Protein AF-A0A3P7Z7Q2-F1 (afdb_monomer)

Organism: Heligmosomoides polygyrus (NCBI:txid6339)

Solvent-accessible surface area (backbone atoms only — not comparable to full-atom values): 7626 Å² total; per-residue (Å²): 139,84,81,94,76,85,87,78,87,79,55,51,91,77,28,74,94,56,39,83,79,76,75,60,64,48,73,49,77,40,59,68,32,73,66,30,54,74,71,43,50,40,60,54,47,66,74,40,45,66,65,52,65,77,60,54,75,53,60,93,90,52,94,63,51,78,57,27,61,15,51,34,38,36,64,91,40,40,35,41,44,46,72,89,46,100,69,65,48,78,47,81,46,52,79,89,48,57,74,65,72,77,35,76,90,49,61,67,63,40,60,37,37,66,58,77,82,77,70,134

Radius of gyration: 18.73 Å; Cα contacts (8 Å, |Δi|>4): 135; chains: 1; bounding box: 35×45×51 Å

Structure (mmCIF, N/CA/C/O backbone):
data_AF-A0A3P7Z7Q2-F1
#
_entry.id   AF-A0A3P7Z7Q2-F1
#
loop_
_atom_site.group_PDB
_atom_site.id
_atom_site.type_symbol
_atom_site.label_atom_id
_atom_site.label_alt_id
_atom_site.label_comp_id
_atom_site.label_asym_id
_atom_site.label_entity_id
_atom_site.label_seq_id
_atom_sit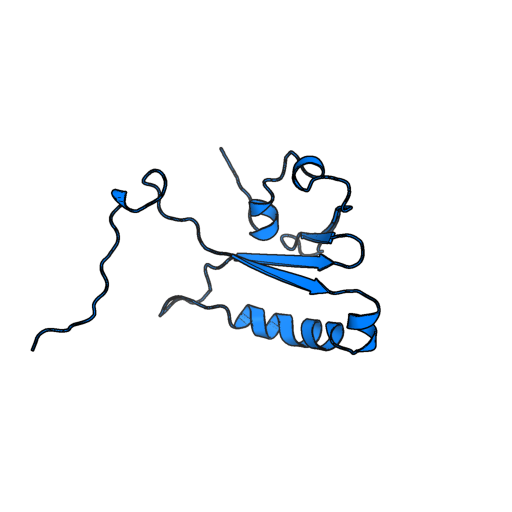e.pdbx_PDB_ins_code
_atom_site.Cartn_x
_atom_site.Cartn_y
_atom_site.Cartn_z
_atom_site.occupancy
_atom_site.B_iso_or_equiv
_atom_site.auth_seq_id
_atom_site.auth_comp_id
_atom_site.auth_asym_id
_atom_site.auth_atom_id
_atom_site.pdbx_PDB_model_num
ATOM 1 N N . MET A 1 1 ? 9.353 -22.217 -37.262 1.00 55.84 1 MET A N 1
ATOM 2 C CA . MET A 1 1 ? 8.166 -22.102 -36.389 1.00 55.84 1 MET A CA 1
ATOM 3 C C . MET A 1 1 ? 8.123 -20.654 -35.929 1.00 55.84 1 MET A C 1
ATOM 5 O O . MET A 1 1 ? 9.083 -20.232 -35.301 1.00 55.84 1 MET A O 1
ATOM 9 N N . PHE A 1 2 ? 7.126 -19.872 -36.344 1.00 81.88 2 PHE A N 1
ATOM 10 C CA . PHE A 1 2 ? 6.980 -18.474 -35.914 1.00 81.88 2 PHE A CA 1
ATOM 11 C C . PHE A 1 2 ? 6.011 -18.408 -34.726 1.00 81.88 2 PHE A C 1
ATOM 13 O O . PHE A 1 2 ? 5.070 -19.198 -34.668 1.00 81.88 2 PHE A O 1
ATOM 20 N N . LEU A 1 3 ? 6.266 -17.505 -33.777 1.00 90.12 3 LEU A N 1
ATOM 21 C CA . LEU A 1 3 ? 5.399 -17.263 -32.619 1.00 90.12 3 LEU A CA 1
ATOM 22 C C . LEU A 1 3 ? 4.276 -16.288 -33.006 1.00 90.12 3 LEU A C 1
ATOM 24 O O . LEU A 1 3 ? 4.523 -15.325 -33.726 1.00 90.12 3 LEU A O 1
ATOM 28 N N . GLY A 1 4 ? 3.054 -16.532 -32.522 1.00 94.69 4 GLY A N 1
ATOM 29 C CA . GLY A 1 4 ? 1.893 -15.655 -32.747 1.00 94.69 4 GLY A CA 1
ATOM 30 C C . GLY A 1 4 ? 1.723 -14.540 -31.707 1.00 94.69 4 GLY A C 1
ATOM 31 O O . GLY A 1 4 ? 0.901 -13.652 -31.903 1.00 94.69 4 GLY A O 1
ATOM 32 N N . ALA A 1 5 ? 2.488 -14.581 -30.614 1.00 94.44 5 ALA A N 1
ATOM 33 C CA . ALA A 1 5 ? 2.464 -13.597 -29.536 1.00 94.44 5 ALA A CA 1
ATOM 34 C C . ALA A 1 5 ? 3.897 -13.252 -29.127 1.00 94.44 5 ALA A C 1
ATOM 36 O O . ALA A 1 5 ? 4.741 -14.143 -29.006 1.00 94.44 5 ALA A O 1
ATOM 37 N N . TYR A 1 6 ? 4.165 -11.961 -28.968 1.00 93.19 6 TYR A N 1
ATOM 38 C CA . TYR A 1 6 ? 5.481 -11.422 -28.664 1.00 93.19 6 TYR A CA 1
ATOM 39 C C . TYR A 1 6 ? 5.343 -9.986 -28.151 1.00 93.19 6 TYR A C 1
ATOM 41 O O . TYR A 1 6 ? 4.342 -9.317 -28.410 1.00 93.19 6 TYR A O 1
ATOM 49 N N . GLU A 1 7 ? 6.352 -9.525 -27.421 1.00 93.31 7 GLU A N 1
ATOM 50 C CA . GLU A 1 7 ? 6.386 -8.199 -26.809 1.00 93.31 7 GLU A CA 1
ATOM 51 C C . GLU A 1 7 ? 7.472 -7.343 -27.462 1.00 93.31 7 GLU A C 1
ATOM 53 O O . GLU A 1 7 ? 8.529 -7.837 -27.862 1.00 93.31 7 GLU A O 1
ATOM 58 N N . PHE A 1 8 ? 7.204 -6.044 -27.577 1.00 92.94 8 PHE A N 1
ATOM 59 C CA . PHE A 1 8 ? 8.145 -5.064 -28.104 1.00 92.94 8 PHE A CA 1
ATOM 60 C C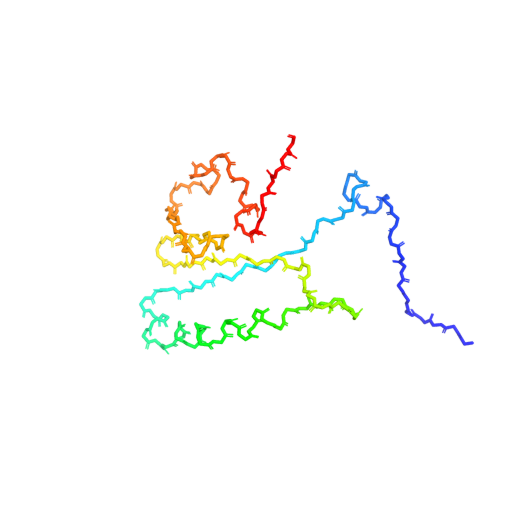 . PHE A 1 8 ? 8.500 -4.035 -27.044 1.00 92.94 8 PHE A C 1
ATOM 62 O O . PHE A 1 8 ? 7.655 -3.601 -26.264 1.00 92.94 8 PHE A O 1
ATOM 69 N N . ILE A 1 9 ? 9.741 -3.561 -27.099 1.00 92.88 9 ILE A N 1
ATOM 70 C CA . ILE A 1 9 ? 10.177 -2.430 -26.289 1.00 92.88 9 ILE A CA 1
ATOM 71 C C . ILE A 1 9 ? 9.597 -1.149 -26.893 1.00 92.88 9 ILE A C 1
ATOM 73 O O . ILE A 1 9 ? 9.895 -0.786 -28.035 1.00 92.88 9 ILE A O 1
ATOM 77 N N . ALA A 1 10 ? 8.772 -0.452 -26.116 1.00 92.31 10 ALA A N 1
ATOM 78 C CA . ALA A 1 10 ? 8.188 0.816 -26.521 1.00 92.31 10 ALA A CA 1
ATOM 79 C C . ALA A 1 10 ? 9.268 1.908 -26.638 1.00 92.31 10 ALA A C 1
ATOM 81 O O . ALA A 1 10 ? 10.023 2.180 -25.706 1.00 92.31 10 ALA A O 1
ATOM 82 N N . THR A 1 11 ? 9.336 2.566 -27.796 1.00 94.00 11 THR A N 1
ATOM 83 C CA . THR A 1 11 ? 10.202 3.742 -28.009 1.00 94.00 11 THR A CA 1
ATOM 84 C C . THR A 1 11 ? 9.583 5.013 -27.414 1.00 94.00 11 THR A C 1
ATOM 86 O O . THR A 1 11 ? 8.369 5.077 -27.253 1.00 94.00 11 THR A O 1
ATOM 89 N N . LYS A 1 12 ? 10.378 6.073 -27.192 1.00 92.06 12 LYS A N 1
ATOM 90 C CA . LYS A 1 12 ? 9.942 7.329 -26.533 1.00 92.06 12 LYS A CA 1
ATOM 91 C C . LYS A 1 12 ? 8.661 7.966 -27.089 1.00 92.06 12 LYS A C 1
ATOM 93 O O . LYS A 1 12 ? 7.918 8.567 -26.329 1.00 92.06 12 LYS A O 1
ATOM 98 N N . GLN A 1 13 ? 8.383 7.821 -28.385 1.00 92.81 13 GLN A N 1
ATOM 99 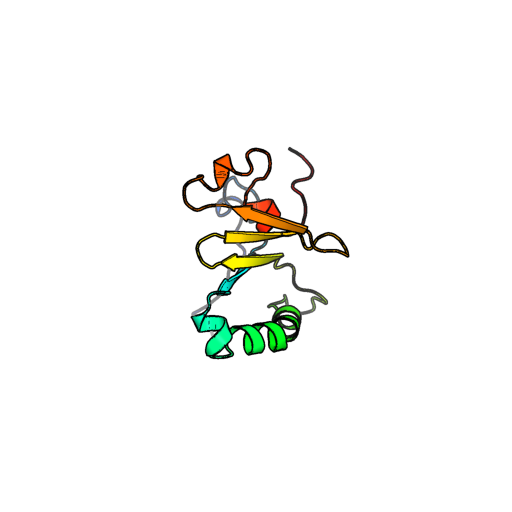C CA . GLN A 1 13 ? 7.149 8.319 -29.017 1.00 92.81 13 GLN A CA 1
ATOM 100 C C . GLN A 1 13 ? 5.858 7.695 -28.454 1.00 92.81 13 GLN A C 1
ATOM 102 O O . GLN A 1 13 ? 4.792 8.281 -28.601 1.00 92.81 13 GLN A O 1
ATOM 107 N N . TYR A 1 14 ? 5.949 6.530 -27.804 1.00 91.69 14 TYR A N 1
ATOM 108 C CA . TYR A 1 14 ? 4.826 5.880 -27.122 1.00 91.69 14 TYR A CA 1
ATOM 109 C C . TYR A 1 14 ? 4.667 6.341 -25.667 1.00 91.69 14 TYR A C 1
ATOM 111 O O . TYR A 1 14 ? 3.690 5.975 -25.017 1.00 91.69 14 TYR A O 1
ATOM 119 N N . CYS A 1 15 ? 5.602 7.136 -25.141 1.00 91.94 15 CYS A N 1
ATOM 120 C CA . CYS A 1 15 ? 5.562 7.606 -23.764 1.00 91.94 15 CYS A CA 1
ATOM 121 C C . CYS A 1 15 ? 4.987 9.028 -23.681 1.00 91.94 15 CYS A C 1
ATOM 123 O O . CYS A 1 15 ? 5.248 9.878 -24.537 1.00 91.94 15 CYS A O 1
ATOM 125 N N . LYS A 1 16 ? 4.224 9.313 -22.619 1.00 88.00 16 LYS A N 1
ATOM 126 C CA . LYS A 1 16 ? 3.629 10.636 -22.383 1.00 88.00 16 LYS A CA 1
ATOM 127 C C . LYS A 1 16 ? 4.729 11.703 -22.347 1.00 88.00 16 LYS A C 1
ATOM 129 O O . LYS A 1 16 ? 5.677 11.598 -21.575 1.00 88.00 16 LYS A O 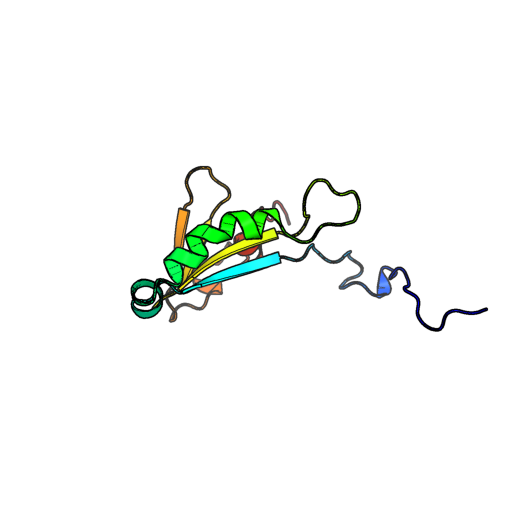1
ATOM 134 N N . ASN A 1 17 ? 4.600 12.727 -23.191 1.00 90.50 17 ASN A N 1
ATOM 135 C CA . ASN A 1 17 ? 5.575 13.815 -23.343 1.00 90.50 17 ASN A CA 1
ATOM 136 C C . ASN A 1 17 ? 7.003 13.347 -23.703 1.00 90.50 17 ASN A C 1
ATOM 138 O O . ASN A 1 17 ? 7.966 14.068 -23.461 1.00 90.50 17 ASN A O 1
ATOM 142 N N . GLY A 1 18 ? 7.166 12.139 -24.256 1.00 87.62 18 GLY A N 1
ATOM 143 C CA . GLY A 1 18 ? 8.482 11.583 -24.588 1.00 87.62 18 GLY A CA 1
ATOM 144 C C . GLY A 1 18 ? 9.338 11.184 -23.379 1.00 87.62 18 GLY A C 1
ATOM 145 O O . GLY A 1 18 ? 10.506 10.822 -23.556 1.00 87.62 18 GLY A O 1
ATOM 146 N N . LEU A 1 19 ? 8.775 11.240 -22.168 1.00 88.19 19 LEU A N 1
ATOM 147 C CA . LEU A 1 19 ? 9.436 10.875 -20.919 1.00 88.19 19 LEU A CA 1
ATOM 148 C C . LEU A 1 19 ? 9.063 9.444 -20.521 1.00 88.19 19 LEU A C 1
ATOM 150 O O . LEU A 1 19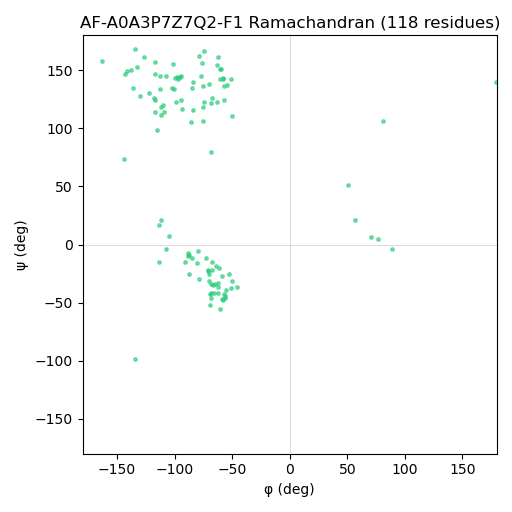 ? 7.908 9.062 -20.710 1.00 88.19 19 LEU A O 1
ATOM 154 N N . PRO A 1 20 ? 9.992 8.649 -19.961 1.00 85.50 20 PRO A N 1
ATOM 155 C CA . PRO A 1 20 ? 9.655 7.355 -19.377 1.00 85.50 20 PRO A CA 1
ATOM 156 C C . PRO A 1 20 ? 8.490 7.478 -18.380 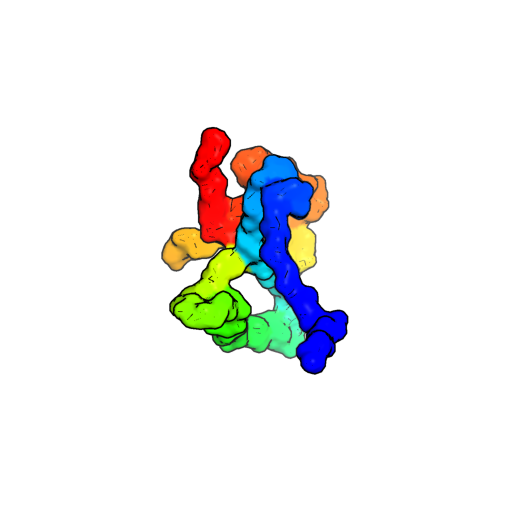1.00 85.50 20 PRO A C 1
ATOM 158 O O . PRO A 1 20 ? 8.410 8.481 -17.665 1.00 85.50 20 PRO A O 1
ATOM 161 N N . PRO A 1 21 ? 7.571 6.497 -18.330 1.00 85.25 21 PRO A N 1
ATOM 162 C CA . PRO A 1 21 ? 6.505 6.509 -17.336 1.00 85.25 21 PRO A CA 1
ATOM 163 C C . PRO A 1 21 ? 7.101 6.484 -15.921 1.00 85.25 21 PRO A C 1
ATOM 165 O O . PRO A 1 21 ? 8.097 5.804 -15.682 1.00 85.25 21 PRO A O 1
ATOM 168 N N . LYS A 1 22 ? 6.478 7.221 -14.991 1.00 81.94 22 LYS A N 1
ATOM 169 C CA . LYS A 1 22 ? 6.788 7.110 -13.559 1.00 81.94 22 LYS A CA 1
ATOM 170 C C . LYS A 1 22 ? 6.434 5.703 -13.068 1.00 81.94 22 LYS A C 1
ATOM 172 O O . LYS A 1 22 ? 5.556 5.051 -13.645 1.00 81.94 22 LYS A O 1
ATOM 177 N N . GLU A 1 23 ? 7.095 5.249 -12.008 1.00 83.62 23 GLU A N 1
ATOM 178 C CA . GLU A 1 23 ? 6.740 3.972 -11.391 1.00 83.62 23 GLU A CA 1
ATOM 179 C C . GLU A 1 23 ? 5.286 3.982 -10.882 1.00 83.62 23 GLU A C 1
ATOM 181 O O . GLU A 1 23 ? 4.733 5.044 -10.581 1.00 83.62 23 GLU A O 1
ATOM 186 N N . PRO A 1 24 ? 4.609 2.826 -10.839 1.00 84.69 24 PRO A N 1
ATOM 187 C CA . PRO A 1 24 ? 3.251 2.745 -10.317 1.00 84.69 24 PRO A CA 1
ATOM 188 C C . PRO A 1 24 ? 3.234 2.836 -8.782 1.00 84.69 24 PRO A C 1
ATOM 190 O O . PRO A 1 24 ? 4.256 2.647 -8.123 1.00 84.69 24 PRO A O 1
ATOM 193 N N . ALA A 1 25 ? 2.048 3.059 -8.212 1.00 83.06 25 ALA A N 1
ATOM 194 C CA . ALA A 1 25 ? 1.816 2.910 -6.777 1.00 83.06 25 ALA A CA 1
ATOM 195 C C . ALA A 1 25 ? 0.558 2.104 -6.467 1.00 83.06 25 ALA A C 1
ATOM 197 O O . ALA A 1 25 ? -0.420 2.128 -7.222 1.00 83.06 25 ALA A O 1
ATOM 198 N N . PHE A 1 26 ? 0.570 1.454 -5.305 1.00 86.50 26 PHE A N 1
ATOM 199 C CA . PHE A 1 26 ? -0.629 0.938 -4.657 1.00 86.50 26 PHE A CA 1
ATOM 200 C C . PHE A 1 26 ? -1.070 1.870 -3.538 1.00 86.50 26 PHE A C 1
ATOM 202 O O . PHE A 1 26 ? -0.274 2.263 -2.693 1.00 86.50 26 PHE A O 1
ATOM 209 N N . ILE A 1 27 ? -2.365 2.167 -3.496 1.00 85.44 27 ILE A N 1
ATOM 210 C CA . ILE A 1 27 ? -2.967 2.937 -2.412 1.00 85.44 27 ILE A CA 1
ATOM 211 C C . ILE A 1 27 ? -3.877 2.000 -1.634 1.00 85.44 27 ILE A C 1
ATOM 213 O O . ILE A 1 27 ? -4.911 1.560 -2.141 1.00 85.44 27 ILE A O 1
ATOM 217 N N . PHE A 1 28 ? -3.496 1.696 -0.398 1.00 89.88 28 PHE A N 1
ATOM 218 C CA . PHE A 1 28 ? -4.330 0.932 0.517 1.00 89.88 28 PHE A CA 1
ATOM 219 C C . PHE A 1 28 ? -5.270 1.892 1.236 1.00 89.88 28 PHE A C 1
ATOM 221 O O . PHE A 1 28 ? -4.854 2.630 2.126 1.00 89.88 28 PHE A O 1
ATOM 228 N N . MET A 1 29 ? -6.542 1.882 0.842 1.00 88.56 29 MET A N 1
ATOM 229 C CA . MET A 1 29 ? -7.602 2.571 1.574 1.00 88.56 29 MET A CA 1
ATOM 230 C C . MET A 1 29 ? -8.265 1.596 2.541 1.00 88.56 29 MET A C 1
ATOM 232 O O . MET A 1 29 ? -8.856 0.602 2.117 1.00 88.56 29 MET A O 1
ATOM 236 N N . VAL A 1 30 ? -8.162 1.872 3.836 1.00 92.56 30 VAL A N 1
ATOM 237 C CA . VAL A 1 30 ? -8.636 0.982 4.896 1.00 92.56 30 VAL A CA 1
ATOM 238 C C . VAL A 1 30 ? -9.856 1.587 5.585 1.00 92.56 30 VAL A C 1
ATOM 240 O O . VAL A 1 30 ? -9.787 2.668 6.167 1.00 92.56 30 VAL A O 1
ATOM 243 N N . ASP A 1 31 ? -10.972 0.866 5.544 1.00 93.56 31 ASP A N 1
ATOM 244 C CA . ASP A 1 31 ? -12.184 1.232 6.275 1.00 93.56 31 ASP A CA 1
ATOM 245 C C . ASP A 1 31 ? -11.945 1.089 7.789 1.00 93.56 31 ASP A C 1
ATOM 247 O O . ASP A 1 31 ? -11.597 0.007 8.278 1.00 93.56 31 ASP A O 1
ATOM 251 N N . VAL A 1 32 ? -12.120 2.187 8.528 1.00 95.06 32 VAL A N 1
ATOM 252 C CA . VAL A 1 32 ? -12.027 2.237 10.001 1.00 95.06 32 VAL A CA 1
ATOM 253 C C . VAL A 1 32 ? -13.376 2.543 10.654 1.00 95.06 32 VAL A C 1
ATOM 255 O O . VAL A 1 32 ? -13.443 2.894 11.832 1.00 95.06 32 VAL A O 1
ATOM 258 N N . SER A 1 33 ? -14.469 2.378 9.909 1.00 94.19 33 SER A N 1
ATOM 259 C CA . SER A 1 33 ? -15.828 2.527 10.415 1.00 94.19 33 SER A CA 1
ATOM 260 C C . SER A 1 33 ? -16.154 1.510 11.509 1.00 94.19 33 SER A C 1
ATOM 262 O O . SER A 1 33 ? -15.553 0.436 11.631 1.00 94.19 33 SER A O 1
ATOM 264 N N . TYR A 1 34 ? -17.204 1.817 12.274 1.00 95.56 34 TYR A N 1
ATOM 265 C CA . TYR A 1 34 ? -17.733 0.922 13.302 1.00 95.56 34 TYR A CA 1
ATOM 266 C C . TYR A 1 34 ? -17.998 -0.498 12.771 1.00 95.56 34 TYR A C 1
ATOM 268 O O . TYR A 1 34 ? -17.707 -1.478 13.454 1.00 95.56 34 TYR A O 1
ATOM 276 N N . ASN A 1 35 ? -18.478 -0.626 11.532 1.00 95.19 35 ASN A N 1
ATOM 277 C CA . ASN A 1 35 ? -18.773 -1.920 10.918 1.00 95.19 35 ASN A CA 1
ATOM 278 C C . ASN A 1 35 ? -17.498 -2.728 10.627 1.00 95.19 35 ASN A C 1
ATOM 280 O O . ASN A 1 35 ? -17.456 -3.934 10.894 1.00 95.19 35 ASN A O 1
ATOM 284 N N . ALA A 1 36 ? -16.446 -2.083 10.117 1.00 95.31 36 ALA A N 1
ATOM 285 C CA . ALA A 1 36 ? -15.161 -2.728 9.843 1.00 95.31 36 ALA A CA 1
ATOM 286 C C . ALA A 1 36 ? -14.449 -3.171 11.132 1.00 95.31 36 ALA A C 1
ATOM 288 O O . ALA A 1 36 ? -13.815 -4.231 11.167 1.00 95.31 36 ALA A O 1
ATOM 289 N N . ILE A 1 37 ? -14.602 -2.396 12.209 1.00 95.81 37 ILE A N 1
ATOM 290 C CA . ILE A 1 37 ? -14.096 -2.750 13.539 1.00 95.81 37 ILE A CA 1
ATOM 291 C C . ILE A 1 37 ? -14.885 -3.933 14.106 1.00 95.81 37 ILE A C 1
ATOM 293 O O . ILE A 1 37 ? -14.291 -4.942 14.487 1.00 95.81 37 ILE A O 1
ATOM 297 N N . GLN A 1 38 ? -16.217 -3.840 14.123 1.00 97.19 38 GLN A N 1
ATOM 298 C CA . GLN A 1 38 ? -17.074 -4.828 14.779 1.00 97.19 38 GLN A CA 1
ATOM 299 C C . GLN A 1 38 ? -17.068 -6.189 14.078 1.00 97.19 38 GLN A C 1
ATOM 301 O O . GLN A 1 38 ? -17.133 -7.229 14.730 1.00 97.19 38 GLN A O 1
ATOM 306 N N . SER A 1 39 ? -16.941 -6.199 12.751 1.00 96.81 39 SER A N 1
ATOM 307 C CA . SER A 1 39 ? -16.765 -7.433 11.975 1.00 96.81 39 SER A CA 1
ATOM 308 C C . SER A 1 39 ? -15.372 -8.059 12.129 1.00 96.81 39 SER A C 1
ATOM 310 O O . SER A 1 39 ? -15.156 -9.186 11.686 1.00 96.81 39 SER A O 1
ATOM 312 N N . GLY A 1 40 ? -14.412 -7.348 12.730 1.00 95.81 40 GLY A N 1
ATOM 313 C CA . GLY A 1 40 ? -13.016 -7.774 12.838 1.00 95.81 40 GLY A CA 1
ATOM 314 C C . GLY A 1 40 ? -12.208 -7.616 11.545 1.00 95.81 40 GLY A C 1
ATOM 315 O O . GLY A 1 40 ? -11.034 -7.991 11.518 1.00 95.81 40 GLY A O 1
ATOM 316 N N . MET A 1 41 ? -12.791 -7.037 10.491 1.00 94.56 41 MET A N 1
ATOM 317 C CA . MET A 1 41 ? -12.135 -6.832 9.198 1.00 94.56 41 MET A CA 1
ATOM 318 C C . MET A 1 41 ? -10.866 -5.988 9.336 1.00 94.56 41 MET A C 1
ATOM 320 O O . MET A 1 41 ? -9.807 -6.396 8.857 1.00 94.56 41 MET A O 1
ATOM 324 N N . LEU A 1 42 ? -10.942 -4.872 10.071 1.00 95.19 42 LEU A N 1
ATOM 325 C CA . LEU A 1 42 ? -9.789 -4.000 10.308 1.00 95.19 42 LEU A CA 1
ATOM 326 C C . LEU A 1 42 ? -8.630 -4.764 10.963 1.00 95.19 42 LEU A C 1
ATOM 328 O O . LEU A 1 42 ? -7.480 -4.648 10.548 1.00 95.19 42 LEU A O 1
ATOM 332 N N . ARG A 1 43 ? -8.937 -5.621 11.944 1.00 95.50 43 ARG A N 1
ATOM 333 C CA . ARG A 1 43 ? -7.933 -6.433 12.640 1.00 95.50 43 ARG A CA 1
ATOM 334 C C . ARG A 1 43 ? -7.230 -7.404 11.692 1.00 95.50 43 ARG A C 1
ATOM 336 O O . ARG A 1 43 ? -6.015 -7.565 11.787 1.00 95.50 43 ARG A O 1
ATOM 343 N N . VAL A 1 44 ? -7.974 -8.047 10.791 1.00 96.88 44 VAL A N 1
ATOM 344 C CA . VAL A 1 44 ? -7.404 -8.967 9.794 1.00 96.88 44 VAL A CA 1
ATOM 345 C C . VAL A 1 44 ? -6.507 -8.217 8.812 1.00 96.88 44 VAL A C 1
ATOM 347 O O . VAL A 1 44 ? -5.420 -8.709 8.506 1.00 96.88 44 VAL A O 1
ATOM 350 N N . VAL A 1 45 ? -6.924 -7.031 8.360 1.00 94.94 45 VAL 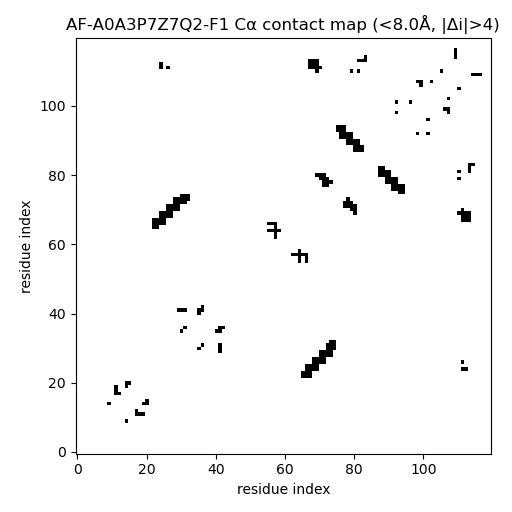A N 1
ATOM 351 C CA . VAL A 1 45 ? -6.109 -6.179 7.483 1.00 94.94 45 VAL A CA 1
ATOM 352 C C . VAL A 1 45 ? -4.811 -5.793 8.185 1.00 94.94 45 VAL A C 1
ATOM 354 O O . VAL A 1 45 ? -3.744 -6.126 7.676 1.00 94.94 45 VAL A O 1
ATOM 357 N N . CYS A 1 46 ? -4.871 -5.201 9.381 1.00 92.56 46 CYS A N 1
ATOM 358 C CA . CYS A 1 46 ? -3.680 -4.819 10.147 1.00 92.56 46 CYS A CA 1
ATOM 359 C C . CYS A 1 46 ? -2.723 -6.000 10.384 1.00 92.56 46 CYS A C 1
ATOM 361 O O . CYS A 1 46 ? -1.513 -5.839 10.269 1.00 92.56 46 CYS A O 1
ATOM 363 N N . ALA A 1 47 ? -3.252 -7.196 10.664 1.00 96.06 47 ALA A N 1
ATOM 364 C CA . ALA A 1 47 ? -2.439 -8.388 10.909 1.00 96.06 47 ALA A CA 1
ATOM 365 C C . ALA A 1 47 ? -1.740 -8.944 9.653 1.00 96.06 47 ALA A C 1
ATOM 367 O O . ALA A 1 47 ? -0.770 -9.692 9.775 1.00 96.06 47 ALA A O 1
ATOM 368 N N . ASN A 1 48 ? -2.234 -8.626 8.453 1.00 96.06 48 ASN A N 1
ATOM 369 C CA . ASN A 1 48 ? -1.703 -9.164 7.198 1.00 96.06 48 ASN A CA 1
ATOM 370 C C . ASN A 1 48 ? -1.045 -8.116 6.302 1.00 96.06 48 ASN A C 1
ATOM 372 O O . ASN A 1 48 ? -0.317 -8.503 5.389 1.00 96.06 48 ASN A O 1
ATOM 376 N N . LEU A 1 49 ? -1.270 -6.824 6.547 1.00 91.06 49 LEU A N 1
ATOM 377 C CA . LEU A 1 49 ? -0.793 -5.747 5.686 1.00 91.06 49 LEU A CA 1
ATOM 378 C C . LEU A 1 49 ? 0.725 -5.809 5.506 1.00 91.06 49 LEU A C 1
ATOM 380 O O . LEU A 1 49 ? 1.190 -5.810 4.376 1.00 91.06 49 LEU A O 1
ATOM 384 N N . GLU A 1 50 ? 1.489 -6.001 6.581 1.00 89.94 50 GLU A N 1
ATOM 385 C CA . GLU A 1 50 ? 2.949 -6.145 6.501 1.00 89.94 50 GLU A CA 1
ATOM 386 C C . GLU A 1 50 ? 3.374 -7.291 5.564 1.00 89.94 50 GLU A C 1
ATOM 388 O O . GLU A 1 50 ? 4.229 -7.119 4.695 1.00 89.94 50 GLU A O 1
ATOM 393 N N . ARG A 1 51 ? 2.715 -8.454 5.664 1.00 94.19 51 ARG A N 1
ATOM 394 C CA . ARG A 1 51 ? 2.978 -9.602 4.782 1.00 94.19 51 ARG A CA 1
ATOM 395 C C . ARG A 1 51 ? 2.617 -9.296 3.325 1.00 94.19 51 ARG A C 1
ATOM 397 O O . ARG A 1 51 ? 3.266 -9.824 2.424 1.00 94.19 51 ARG A O 1
ATOM 404 N N . ILE A 1 52 ? 1.576 -8.501 3.087 1.00 92.81 52 ILE A N 1
ATOM 405 C CA . ILE A 1 52 ? 1.178 -8.072 1.741 1.00 92.81 52 ILE A CA 1
ATOM 406 C C . ILE A 1 52 ? 2.237 -7.123 1.166 1.00 92.81 52 ILE A C 1
ATOM 408 O O . ILE A 1 52 ? 2.682 -7.337 0.041 1.00 92.81 52 ILE A O 1
ATOM 412 N N . LEU A 1 53 ? 2.701 -6.147 1.951 1.00 89.81 53 LEU A N 1
ATOM 413 C CA . LEU A 1 53 ? 3.734 -5.187 1.544 1.00 89.81 53 LEU A CA 1
ATOM 414 C C . LEU A 1 53 ? 5.074 -5.869 1.225 1.00 89.81 53 LEU A C 1
ATOM 416 O O . LEU A 1 53 ? 5.739 -5.514 0.258 1.00 89.81 53 LEU A O 1
ATOM 420 N N . GLN A 1 54 ? 5.441 -6.919 1.961 1.00 90.56 54 GLN A N 1
ATOM 421 C CA . GLN A 1 54 ? 6.638 -7.721 1.664 1.00 90.56 54 GLN A CA 1
ATOM 422 C C . GLN A 1 54 ? 6.535 -8.534 0.359 1.00 90.56 54 GLN A C 1
ATOM 424 O O . GLN A 1 54 ? 7.537 -9.062 -0.124 1.00 90.56 54 GLN A O 1
ATOM 429 N N . ARG A 1 55 ? 5.330 -8.687 -0.200 1.00 92.06 55 ARG A N 1
ATOM 430 C CA . ARG A 1 55 ? 5.045 -9.507 -1.390 1.00 92.06 55 ARG A CA 1
ATOM 431 C C . ARG A 1 55 ? 4.644 -8.673 -2.601 1.00 92.06 55 ARG A C 1
ATOM 433 O O . ARG A 1 55 ? 4.003 -9.198 -3.513 1.00 92.06 55 ARG A O 1
ATOM 440 N N . LEU A 1 56 ? 5.004 -7.392 -2.615 1.00 91.75 56 LEU A N 1
ATOM 441 C CA . LEU A 1 56 ? 4.769 -6.549 -3.778 1.00 91.75 56 LEU A CA 1
ATOM 442 C C . LEU A 1 56 ? 5.450 -7.135 -5.027 1.00 91.75 56 LEU A C 1
ATOM 444 O O . LEU A 1 56 ? 6.547 -7.699 -4.921 1.00 91.75 56 LEU A O 1
ATOM 448 N N . PRO A 1 57 ? 4.806 -7.023 -6.204 1.00 93.00 57 PRO A N 1
ATOM 449 C CA . PRO A 1 57 ? 5.408 -7.430 -7.463 1.00 93.00 57 PRO A CA 1
ATOM 450 C C . PRO A 1 57 ? 6.757 -6.749 -7.662 1.00 93.00 57 PRO A C 1
ATOM 452 O O . PRO A 1 57 ? 6.906 -5.555 -7.421 1.00 93.00 57 PRO A O 1
ATOM 455 N N . LYS A 1 58 ? 7.734 -7.515 -8.131 1.00 92.56 58 LYS A N 1
ATOM 456 C CA . LYS A 1 58 ? 9.067 -7.013 -8.436 1.00 92.56 58 LYS A CA 1
ATOM 457 C C . LYS A 1 58 ? 9.596 -7.673 -9.693 1.00 92.56 58 LYS A C 1
ATOM 459 O O . LYS A 1 58 ? 9.259 -8.823 -9.981 1.00 92.56 58 LYS A O 1
ATOM 464 N N . GLU A 1 59 ? 10.424 -6.933 -10.412 1.00 88.94 59 GLU A N 1
ATOM 465 C CA . GLU A 1 59 ? 11.101 -7.423 -11.606 1.00 88.94 59 GLU A CA 1
ATOM 466 C C . GLU A 1 59 ? 11.981 -8.635 -11.289 1.00 88.94 59 GLU A C 1
ATOM 468 O O . GLU A 1 59 ? 12.491 -8.807 -10.172 1.00 88.94 59 GLU A O 1
ATOM 473 N N . GLN A 1 60 ? 12.163 -9.505 -12.280 1.00 88.44 60 GLN A N 1
ATOM 474 C CA . GLN A 1 60 ? 12.939 -10.722 -12.089 1.00 88.44 60 GLN A CA 1
ATOM 475 C C . GLN A 1 60 ? 14.399 -10.375 -11.757 1.00 88.44 60 GLN A C 1
ATOM 477 O O . GLN A 1 60 ? 15.088 -9.704 -12.518 1.00 88.44 60 GLN A O 1
ATOM 482 N N . GLY A 1 61 ? 14.878 -10.851 -10.604 1.00 87.69 61 GLY A N 1
ATOM 483 C CA . GLY A 1 61 ? 16.228 -10.559 -10.111 1.00 87.69 61 GLY A CA 1
ATOM 484 C C . GLY A 1 61 ? 16.342 -9.290 -9.259 1.00 87.69 61 GLY A C 1
ATOM 485 O O . GLY A 1 61 ? 17.409 -9.052 -8.698 1.00 87.69 61 GLY A O 1
ATOM 486 N N . ALA A 1 62 ? 15.265 -8.517 -9.088 1.00 90.19 62 ALA A N 1
ATOM 487 C CA . ALA A 1 62 ? 15.259 -7.379 -8.176 1.00 90.19 62 ALA A CA 1
ATOM 488 C C . ALA A 1 62 ? 15.180 -7.828 -6.702 1.00 90.19 62 ALA A C 1
ATOM 490 O O . ALA A 1 62 ? 14.401 -8.719 -6.321 1.00 90.19 62 ALA A O 1
ATOM 491 N N . SER A 1 63 ? 15.982 -7.193 -5.843 1.00 89.00 63 SER A N 1
ATOM 492 C CA . SER A 1 63 ? 15.908 -7.382 -4.389 1.00 89.00 63 SER A CA 1
ATOM 493 C C . SER A 1 63 ? 14.612 -6.794 -3.829 1.00 89.00 63 SER A C 1
ATOM 495 O O . SER A 1 63 ? 13.932 -7.465 -3.050 1.00 89.00 63 SER A O 1
ATOM 497 N N . GLU A 1 64 ? 14.228 -5.613 -4.314 1.00 87.62 64 GLU A N 1
ATOM 498 C CA . GLU A 1 64 ? 13.096 -4.814 -3.839 1.00 87.62 64 GLU A CA 1
ATOM 499 C C . GLU A 1 64 ? 12.138 -4.439 -4.980 1.00 87.62 64 GLU A C 1
ATOM 501 O O . GLU A 1 64 ? 12.477 -4.525 -6.161 1.00 87.62 64 GLU A O 1
ATOM 506 N N . SER A 1 65 ? 10.911 -4.069 -4.615 1.00 89.56 65 SER A N 1
ATOM 507 C CA . SER A 1 65 ? 9.895 -3.561 -5.540 1.00 89.56 65 SER A CA 1
ATOM 508 C C . SER A 1 65 ? 10.094 -2.059 -5.748 1.00 89.56 65 SER A C 1
ATOM 510 O O . SER A 1 65 ? 10.227 -1.330 -4.775 1.00 89.56 65 SER A O 1
ATOM 512 N N . VAL A 1 66 ? 10.036 -1.596 -7.000 1.00 86.75 66 VAL A N 1
ATOM 513 C CA . VAL A 1 66 ? 10.009 -0.157 -7.345 1.00 86.75 66 VAL A CA 1
ATOM 514 C C . VAL A 1 66 ? 8.617 0.463 -7.183 1.00 86.75 66 VAL A C 1
ATOM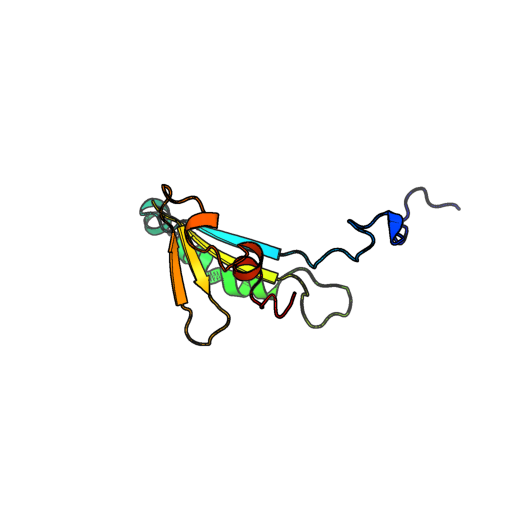 516 O O . VAL A 1 66 ? 8.433 1.654 -7.381 1.00 86.75 66 VAL A O 1
ATOM 519 N N . ILE A 1 67 ? 7.605 -0.351 -6.870 1.00 87.19 67 ILE A N 1
ATOM 520 C CA . ILE A 1 67 ? 6.230 0.110 -6.680 1.00 87.19 67 ILE A CA 1
ATOM 521 C C . ILE A 1 67 ? 6.124 0.840 -5.346 1.00 87.19 67 ILE A C 1
ATOM 523 O O . ILE A 1 67 ? 6.370 0.250 -4.291 1.00 87.19 67 ILE A O 1
ATOM 527 N N . HIS A 1 68 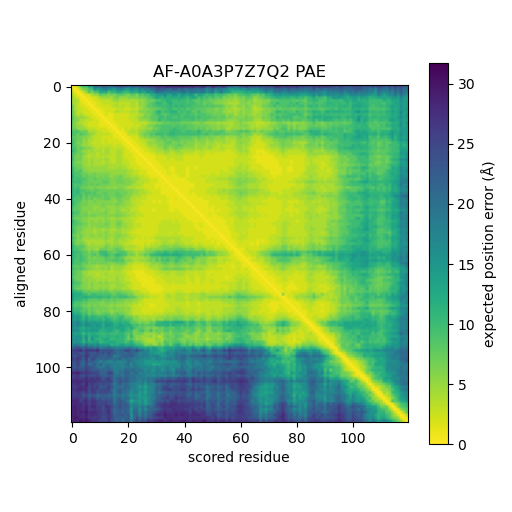? 5.680 2.089 -5.404 1.00 83.88 68 HIS A N 1
ATOM 528 C CA . HIS A 1 68 ? 5.416 2.894 -4.222 1.00 83.88 68 HIS A CA 1
ATOM 529 C C . HIS A 1 68 ? 4.109 2.491 -3.527 1.00 83.88 68 HIS A C 1
ATOM 531 O O . HIS A 1 68 ? 3.198 1.920 -4.136 1.00 83.88 68 HIS A O 1
ATOM 537 N N . VAL A 1 69 ? 4.004 2.788 -2.230 1.00 83.94 69 VAL A N 1
ATOM 538 C CA . VAL A 1 69 ? 2.818 2.462 -1.434 1.00 83.94 69 VAL A CA 1
ATOM 539 C C . VAL A 1 69 ? 2.334 3.669 -0.649 1.00 83.94 69 VAL A C 1
ATOM 541 O O . VAL A 1 69 ? 3.080 4.246 0.137 1.00 83.94 69 VAL A O 1
ATOM 544 N N . GLY A 1 70 ? 1.047 3.967 -0.798 1.00 84.44 70 GLY A N 1
ATOM 545 C CA . GLY A 1 70 ? 0.314 4.913 0.031 1.00 84.44 70 GLY A CA 1
ATOM 546 C C . GLY A 1 70 ? -0.649 4.191 0.968 1.00 84.44 70 GLY A C 1
ATOM 547 O O . GLY A 1 70 ? -1.253 3.178 0.600 1.00 84.44 70 GLY A O 1
ATOM 548 N N . LEU A 1 71 ? -0.831 4.734 2.171 1.00 83.62 71 LEU A N 1
ATOM 549 C CA . LEU A 1 71 ? -1.823 4.265 3.135 1.00 83.62 71 LEU A CA 1
ATOM 550 C C . LEU A 1 71 ? -2.773 5.408 3.491 1.00 83.62 71 LEU A C 1
ATOM 552 O O . LEU A 1 71 ? -2.341 6.502 3.856 1.00 83.62 71 LEU A O 1
ATOM 556 N N . ALA A 1 72 ? -4.069 5.129 3.421 1.00 86.81 72 ALA A N 1
ATOM 557 C CA . ALA A 1 72 ? -5.112 6.021 3.899 1.00 86.81 72 ALA A CA 1
ATOM 558 C C . ALA A 1 72 ? -6.178 5.217 4.644 1.00 86.81 72 ALA A C 1
ATOM 560 O O . ALA A 1 72 ? -6.431 4.055 4.322 1.00 86.81 72 ALA A O 1
ATOM 561 N N . THR A 1 73 ? -6.829 5.828 5.627 1.00 91.25 73 THR A N 1
ATOM 562 C CA . THR A 1 73 ? -8.024 5.253 6.255 1.00 91.25 73 THR A CA 1
ATOM 563 C C . THR A 1 73 ? -9.221 6.150 6.017 1.00 91.25 73 THR A C 1
ATOM 565 O O . THR A 1 73 ? -9.066 7.339 5.740 1.00 91.25 73 THR A O 1
ATOM 568 N N . PHE A 1 74 ? -10.423 5.591 6.094 1.00 90.31 74 PHE A N 1
ATOM 569 C CA . PHE A 1 74 ? -11.635 6.385 5.953 1.00 90.31 74 PHE A CA 1
ATOM 570 C C . PHE A 1 74 ? -12.751 5.912 6.878 1.00 90.31 74 PHE A C 1
ATOM 572 O O . PHE A 1 74 ? -12.901 4.721 7.157 1.00 90.31 74 PHE A O 1
ATOM 579 N N . ASP A 1 75 ? -13.541 6.880 7.324 1.00 88.75 75 ASP A N 1
ATOM 580 C CA . ASP A 1 75 ? -14.835 6.695 7.968 1.00 88.75 75 ASP A CA 1
ATOM 581 C C . ASP A 1 75 ? -15.856 7.690 7.375 1.00 88.75 75 ASP A C 1
ATOM 583 O O . ASP A 1 75 ? -16.389 7.453 6.294 1.00 88.75 75 ASP A O 1
ATOM 587 N N . GLN A 1 76 ? -16.111 8.815 8.046 1.00 86.88 76 GLN A N 1
ATOM 588 C CA . GLN A 1 76 ? -16.831 9.982 7.529 1.00 86.88 76 GLN A CA 1
ATOM 589 C C . GLN A 1 76 ? -15.877 11.004 6.895 1.00 86.88 76 GLN A C 1
ATOM 591 O O . GLN A 1 76 ? -16.320 11.909 6.186 1.00 86.88 76 GLN A O 1
ATOM 596 N N . VAL A 1 77 ? -14.576 10.883 7.162 1.00 83.94 77 VAL A N 1
ATOM 597 C CA . VAL A 1 77 ? -13.507 11.688 6.566 1.00 83.94 77 VAL A CA 1
ATOM 598 C C . VAL A 1 77 ? -12.359 10.773 6.134 1.00 83.94 77 VAL A C 1
ATOM 600 O O . VAL A 1 77 ? -12.348 9.585 6.461 1.00 83.94 77 VAL A O 1
ATOM 603 N N . VAL A 1 78 ? -11.412 11.304 5.358 1.00 84.44 78 VAL A N 1
ATOM 604 C CA . VAL A 1 78 ? -10.230 10.547 4.920 1.00 84.44 78 VAL A CA 1
ATOM 605 C C . VAL A 1 78 ? -9.026 10.961 5.756 1.00 84.44 78 VAL A C 1
ATOM 607 O O . VAL A 1 78 ? -8.777 12.151 5.955 1.00 84.44 78 VAL A O 1
ATOM 610 N N . HIS A 1 79 ? -8.263 9.980 6.220 1.00 84.44 79 HIS A N 1
ATOM 611 C CA . HIS A 1 79 ? -7.024 10.169 6.959 1.00 84.44 79 HIS A CA 1
ATOM 612 C C . HIS A 1 79 ? -5.849 9.693 6.108 1.00 84.44 79 HIS A C 1
ATOM 614 O O . HIS A 1 79 ? -5.759 8.512 5.770 1.00 84.44 79 HIS A O 1
ATOM 620 N N . PHE A 1 80 ? -4.940 10.603 5.781 1.00 82.00 80 PHE A N 1
ATOM 621 C CA . PHE A 1 80 ? -3.688 10.287 5.102 1.00 82.00 80 PHE A CA 1
ATOM 622 C C . PHE A 1 80 ? -2.578 10.090 6.119 1.00 82.00 80 PHE A C 1
ATOM 624 O O . PHE A 1 80 ? -2.541 10.782 7.138 1.00 82.00 80 PHE A O 1
ATOM 631 N N . PHE A 1 81 ? -1.669 9.166 5.827 1.00 80.94 81 PHE A N 1
ATOM 632 C CA . PHE A 1 81 ? -0.527 8.873 6.681 1.00 80.94 81 PHE A CA 1
ATOM 633 C C . PHE A 1 81 ? 0.769 9.190 5.948 1.00 80.94 81 PHE A C 1
ATOM 635 O O . PHE A 1 81 ? 1.021 8.645 4.876 1.00 80.94 81 PHE A O 1
ATOM 642 N N . ASP A 1 82 ? 1.598 10.035 6.553 1.00 78.50 82 ASP A N 1
ATOM 643 C CA . ASP A 1 82 ? 2.998 10.156 6.169 1.00 78.50 82 ASP A CA 1
ATOM 644 C C . ASP A 1 82 ? 3.790 9.068 6.891 1.00 78.50 82 ASP A C 1
ATOM 646 O O . ASP A 1 82 ? 3.866 9.052 8.124 1.00 78.50 82 ASP A O 1
ATOM 650 N N . LEU A 1 83 ? 4.359 8.154 6.113 1.00 75.94 83 LEU A N 1
ATOM 651 C CA . LEU A 1 83 ? 5.160 7.032 6.601 1.00 75.94 83 LEU A CA 1
ATOM 652 C C . LEU A 1 83 ? 6.666 7.246 6.379 1.00 75.94 83 LEU A C 1
ATOM 654 O O . LEU A 1 83 ? 7.448 6.325 6.602 1.00 75.94 83 LEU A O 1
ATOM 658 N N . SER A 1 84 ? 7.085 8.435 5.931 1.00 73.69 84 SER A N 1
ATOM 659 C CA . SER A 1 84 ? 8.496 8.746 5.654 1.00 73.69 84 SER A CA 1
ATOM 660 C C . SER A 1 84 ? 9.356 8.842 6.920 1.00 73.69 84 SER A C 1
ATOM 662 O O . SER A 1 84 ? 10.563 8.603 6.876 1.00 73.69 84 SER A O 1
ATOM 664 N N . ALA A 1 85 ? 8.739 9.161 8.060 1.00 70.81 85 ALA A N 1
ATOM 665 C CA . ALA A 1 85 ? 9.391 9.246 9.359 1.00 70.81 85 ALA A CA 1
ATOM 666 C C . ALA A 1 85 ? 9.127 7.999 10.219 1.00 70.81 85 ALA A C 1
ATOM 668 O O . ALA A 1 85 ? 8.094 7.343 10.110 1.00 70.81 85 ALA A O 1
ATOM 669 N N . ALA A 1 86 ? 10.038 7.719 11.158 1.00 71.06 86 ALA A N 1
ATOM 670 C CA . ALA A 1 86 ? 9.896 6.615 12.115 1.00 71.06 86 ALA A CA 1
ATOM 671 C C . ALA A 1 86 ? 8.623 6.717 12.978 1.00 71.06 86 ALA A C 1
ATOM 673 O O . ALA A 1 86 ? 8.103 5.702 13.441 1.00 71.06 86 ALA A O 1
ATOM 674 N N . GLN A 1 87 ? 8.124 7.938 13.193 1.00 77.56 87 GLN A N 1
ATOM 675 C CA . GLN A 1 87 ? 6.823 8.188 13.795 1.00 77.56 87 GLN A CA 1
ATOM 676 C C . GLN A 1 87 ? 5.879 8.724 12.713 1.00 77.56 87 GLN A C 1
ATOM 678 O O . GLN A 1 87 ? 6.108 9.831 12.220 1.00 77.56 87 GLN A O 1
ATOM 683 N N . PRO A 1 88 ? 4.831 7.972 12.340 1.00 76.62 88 PRO A N 1
ATOM 684 C CA . PRO A 1 88 ? 3.951 8.382 11.262 1.00 76.62 88 PRO A CA 1
ATOM 685 C C . PRO A 1 88 ? 3.111 9.591 11.675 1.00 76.62 88 PRO A C 1
ATOM 687 O O . PRO A 1 88 ? 2.588 9.641 12.794 1.00 76.62 88 PRO A O 1
ATOM 690 N N . SER A 1 89 ? 2.963 10.553 10.765 1.00 78.56 89 SER A N 1
ATOM 691 C CA . SER A 1 89 ? 2.073 11.701 10.959 1.00 78.56 89 SER A CA 1
ATOM 692 C C . SER A 1 89 ? 0.753 11.474 10.217 1.00 78.56 89 SER A C 1
ATOM 694 O O . SER A 1 89 ? 0.730 10.852 9.157 1.00 78.56 89 SER A O 1
ATOM 696 N N . MET A 1 90 ? -0.364 11.920 10.800 1.00 80.62 90 MET A N 1
ATOM 697 C CA . MET A 1 90 ? -1.700 11.761 10.218 1.00 80.62 90 MET A CA 1
ATOM 698 C C . MET A 1 90 ? -2.263 13.121 9.818 1.00 80.62 90 MET A C 1
ATOM 700 O O . MET A 1 90 ? -2.250 14.063 10.612 1.00 80.62 90 MET A O 1
ATOM 704 N N . MET A 1 91 ? -2.822 13.194 8.616 1.00 79.19 91 MET A N 1
ATOM 705 C CA . MET A 1 91 ? -3.518 14.367 8.106 1.00 79.19 91 MET A CA 1
ATOM 706 C C . MET A 1 91 ? -4.985 14.036 7.827 1.00 79.19 91 MET A C 1
ATOM 708 O O . MET A 1 91 ? -5.289 13.089 7.106 1.00 79.19 91 MET A O 1
ATOM 712 N N . VAL A 1 92 ? -5.900 14.823 8.396 1.00 75.31 92 VAL A N 1
ATOM 713 C CA . VAL A 1 92 ? -7.350 14.615 8.276 1.00 75.31 92 VAL A CA 1
ATOM 714 C C . VAL A 1 92 ? -7.918 15.540 7.205 1.00 75.31 92 VAL A C 1
ATOM 716 O O . VAL A 1 92 ? -7.795 16.760 7.310 1.00 75.31 92 VAL A O 1
ATOM 719 N N . VAL A 1 93 ? -8.575 14.968 6.198 1.00 71.19 93 VAL A N 1
ATOM 720 C CA . VAL A 1 93 ? -9.215 15.711 5.108 1.00 71.19 93 VAL A CA 1
ATOM 721 C C . VAL A 1 93 ? -10.721 15.461 5.138 1.00 71.19 93 VAL A C 1
ATOM 723 O O . VAL A 1 93 ? -11.197 14.346 4.917 1.00 71.19 93 VAL A O 1
ATOM 726 N N . GLY A 1 94 ? -11.488 16.517 5.418 1.00 66.31 94 GLY A N 1
ATOM 727 C CA . GLY A 1 94 ? -12.951 16.477 5.410 1.00 66.31 94 GLY A CA 1
ATOM 728 C C . GLY A 1 94 ? -13.536 16.518 3.995 1.00 66.31 94 GLY A C 1
ATOM 729 O O . GLY A 1 94 ? -13.026 17.225 3.132 1.00 66.31 94 GLY A O 1
ATOM 730 N N . MET A 1 95 ? -14.655 15.818 3.771 1.00 58.31 95 MET A N 1
ATOM 731 C CA . MET A 1 95 ? -15.262 15.631 2.438 1.00 58.31 95 MET A CA 1
ATOM 732 C C . MET A 1 95 ? -15.764 16.916 1.751 1.00 58.31 95 MET A C 1
ATOM 734 O O . MET A 1 95 ? -15.960 16.922 0.539 1.00 58.31 95 MET A O 1
ATOM 738 N N . TYR A 1 96 ? -15.978 18.004 2.500 1.00 59.34 96 TYR A N 1
ATOM 739 C CA . TYR A 1 96 ? -16.407 19.298 1.945 1.00 59.34 96 TYR A CA 1
ATOM 740 C C . TYR A 1 96 ? -15.249 20.161 1.436 1.00 59.34 96 TYR A C 1
ATOM 742 O O . TYR A 1 96 ? -15.483 21.159 0.754 1.00 59.34 96 TYR A O 1
ATOM 750 N N . LEU A 1 97 ? -14.006 19.795 1.752 1.00 55.50 97 LEU A N 1
ATOM 751 C CA . LEU A 1 97 ? -12.828 20.420 1.174 1.00 55.50 97 LEU A CA 1
ATOM 752 C C . LEU A 1 97 ? -12.398 19.571 -0.021 1.00 55.50 97 LEU A C 1
ATOM 754 O O . LEU A 1 97 ? -12.155 18.375 0.126 1.00 55.50 97 LEU A O 1
ATOM 758 N N . SER A 1 98 ? -12.283 20.167 -1.212 1.00 54.34 98 SER A N 1
ATOM 759 C CA . SER A 1 98 ? -11.668 19.438 -2.322 1.00 54.34 98 SER A CA 1
ATOM 760 C C . SER A 1 98 ? -10.254 19.013 -1.896 1.00 54.34 98 SER A C 1
ATOM 762 O O . SER A 1 98 ? -9.543 19.855 -1.339 1.00 54.34 98 SER A O 1
ATOM 764 N N . PRO A 1 99 ? -9.813 17.778 -2.179 1.00 52.38 99 PRO A N 1
ATOM 765 C CA . PRO A 1 99 ? -8.478 17.283 -1.832 1.00 52.38 99 PRO A CA 1
ATOM 766 C C . PRO A 1 99 ? -7.328 18.252 -2.160 1.00 52.38 99 PRO A C 1
ATOM 768 O O . PRO A 1 99 ? -6.400 18.408 -1.375 1.00 52.38 99 PRO A O 1
ATOM 771 N N . SER A 1 100 ? -7.443 18.980 -3.274 1.00 52.62 100 SER A N 1
ATOM 772 C CA . SER A 1 100 ? -6.492 20.000 -3.738 1.00 52.62 100 SER A CA 1
ATOM 773 C C . SER A 1 100 ? -6.466 21.299 -2.917 1.00 52.62 100 SER A C 1
ATOM 775 O O . SER A 1 100 ? -5.478 22.019 -2.956 1.00 52.62 100 SER A O 1
ATOM 777 N N . LEU A 1 101 ? -7.544 21.624 -2.193 1.00 52.06 101 LEU A N 1
ATOM 778 C CA . LEU A 1 101 ? -7.639 22.803 -1.315 1.00 52.06 101 LEU A CA 1
ATOM 779 C C . LEU A 1 101 ? -7.128 22.504 0.099 1.00 52.06 101 LEU A C 1
ATOM 781 O O . LEU A 1 101 ? -6.700 23.421 0.791 1.00 52.06 101 LEU A O 1
ATOM 785 N N . ALA A 1 102 ? -7.175 21.239 0.530 1.00 51.12 102 ALA A N 1
ATOM 786 C CA . ALA A 1 102 ? -6.660 20.828 1.834 1.00 51.12 102 ALA A CA 1
ATOM 787 C C . ALA A 1 102 ? -5.130 20.900 1.901 1.00 51.12 102 ALA A C 1
ATOM 789 O O . ALA A 1 102 ? -4.577 21.173 2.964 1.00 51.12 102 ALA A O 1
ATOM 790 N N . CYS A 1 103 ? -4.453 20.668 0.771 1.00 49.09 103 CYS A N 1
ATOM 791 C CA . CYS A 1 103 ? -2.995 20.626 0.698 1.00 49.09 103 CYS A CA 1
ATOM 792 C C . CYS A 1 103 ? -2.487 21.230 -0.630 1.00 49.09 103 CYS A C 1
ATOM 794 O O . CYS A 1 103 ? -2.075 20.490 -1.520 1.00 49.09 103 CYS A O 1
ATOM 796 N N . PRO A 1 104 ? -2.523 22.565 -0.805 1.00 45.69 104 PRO A N 1
ATOM 797 C CA . PRO A 1 104 ? -2.159 23.212 -2.071 1.00 45.69 104 PRO A CA 1
ATOM 798 C C . PRO A 1 104 ? -0.665 23.107 -2.439 1.00 45.69 104 PRO A C 1
ATOM 800 O O . PRO A 1 104 ? -0.336 23.203 -3.616 1.00 45.69 104 PRO A O 1
ATOM 803 N N . GLU A 1 105 ? 0.231 22.874 -1.472 1.00 40.00 105 GLU A N 1
ATOM 804 C CA . GLU A 1 105 ? 1.669 22.632 -1.719 1.00 40.00 105 GLU A CA 1
ATOM 805 C C . GLU A 1 105 ? 2.008 21.153 -1.974 1.00 40.00 105 GLU A C 1
ATOM 807 O O . GLU A 1 105 ? 3.127 20.823 -2.358 1.00 40.00 105 GLU A O 1
ATOM 812 N N . LEU A 1 106 ? 1.055 20.241 -1.768 1.00 43.53 106 LEU A N 1
ATOM 813 C CA . LEU A 1 106 ? 1.290 18.802 -1.800 1.00 43.53 106 LEU A CA 1
ATOM 814 C C . LEU A 1 106 ? 0.507 18.203 -2.960 1.00 43.53 106 LEU A C 1
ATOM 816 O O . LEU A 1 106 ? -0.689 17.928 -2.874 1.00 43.53 106 LEU A O 1
ATOM 820 N N . ASN A 1 107 ? 1.212 17.987 -4.065 1.00 43.50 107 ASN A N 1
ATOM 821 C CA . ASN A 1 107 ? 0.748 17.166 -5.171 1.00 43.50 107 ASN A CA 1
ATOM 822 C C . ASN A 1 107 ? 0.270 15.831 -4.566 1.00 43.50 107 ASN A C 1
ATOM 824 O O . ASN A 1 107 ? 1.085 15.089 -4.031 1.00 43.50 107 ASN A O 1
ATOM 828 N N . TYR A 1 108 ? -1.036 15.538 -4.565 1.00 43.62 108 TYR A N 1
ATOM 829 C CA . TYR A 1 108 ? -1.631 14.381 -3.857 1.00 43.62 108 TYR A CA 1
ATOM 830 C C . TYR A 1 108 ? -0.941 13.048 -4.211 1.00 43.62 108 TYR A C 1
ATOM 832 O O . TYR A 1 108 ? -0.900 12.107 -3.423 1.00 43.62 108 TYR A O 1
ATOM 840 N N . VAL A 1 109 ? -0.343 13.012 -5.403 1.00 43.16 109 VAL A N 1
ATOM 841 C CA . VAL A 1 109 ? 0.546 11.961 -5.891 1.00 43.16 109 VAL A CA 1
ATOM 842 C C . VAL A 1 109 ? 1.764 11.778 -4.969 1.00 43.16 109 VAL A C 1
ATOM 844 O O . VAL A 1 109 ? 2.013 10.665 -4.546 1.00 43.16 109 VAL A O 1
ATOM 847 N N . GLY A 1 110 ? 2.472 12.827 -4.549 1.00 41.19 110 GLY A N 1
ATOM 848 C CA . GLY A 1 110 ? 3.654 12.723 -3.679 1.00 41.19 110 GLY A CA 1
ATOM 849 C C . GLY A 1 110 ? 3.381 12.124 -2.290 1.00 41.19 110 GLY A C 1
ATOM 850 O O . GLY A 1 110 ? 4.212 11.383 -1.771 1.00 41.19 110 GLY A O 1
ATOM 851 N N . PHE A 1 111 ? 2.196 12.358 -1.710 1.00 39.94 111 PHE A N 1
ATOM 852 C CA . PHE A 1 111 ? 1.819 11.783 -0.405 1.00 39.94 111 PHE A CA 1
ATOM 853 C C . PHE A 1 111 ? 1.369 10.317 -0.509 1.00 39.94 111 PHE A C 1
ATOM 855 O O . PHE A 1 111 ? 1.572 9.528 0.408 1.00 39.94 111 PHE A O 1
ATOM 862 N N . LEU A 1 112 ? 0.787 9.930 -1.648 1.00 42.16 112 LEU A N 1
ATOM 863 C CA . LEU A 1 112 ? 0.418 8.542 -1.947 1.00 42.16 112 LEU A CA 1
ATOM 864 C C . LEU A 1 112 ? 1.613 7.703 -2.425 1.00 42.16 112 LEU A C 1
ATOM 866 O O . LEU A 1 112 ? 1.525 6.479 -2.441 1.00 42.16 112 LEU A O 1
ATOM 870 N N . TYR A 1 113 ? 2.709 8.356 -2.815 1.00 40.00 113 TYR A N 1
ATOM 871 C CA . TYR A 1 113 ? 3.905 7.720 -3.363 1.00 40.00 113 TYR A CA 1
ATOM 872 C C . TYR A 1 113 ? 5.103 7.711 -2.409 1.00 40.00 113 TYR A C 1
ATOM 874 O O . TYR A 1 113 ? 6.109 7.100 -2.743 1.00 40.00 113 TYR A O 1
ATOM 882 N N . GLY A 1 114 ? 5.007 8.319 -1.223 1.00 39.91 114 GLY A N 1
ATOM 883 C CA . GLY A 1 114 ? 6.022 8.180 -0.181 1.00 39.91 114 GLY A CA 1
ATOM 884 C C . GLY A 1 114 ? 7.452 8.442 -0.661 1.00 39.91 114 GLY A C 1
ATOM 885 O O . GLY A 1 114 ? 8.295 7.589 -0.444 1.00 39.91 114 GLY A O 1
ATOM 886 N N . LEU A 1 115 ? 7.716 9.568 -1.331 1.00 38.50 115 LEU A N 1
ATOM 887 C CA . LEU A 1 115 ? 9.029 10.222 -1.466 1.00 38.50 115 LEU A CA 1
ATOM 888 C C . LEU A 1 115 ? 8.867 11.472 -2.339 1.00 38.50 115 LEU A C 1
ATOM 890 O O . LEU A 1 115 ? 8.086 11.492 -3.288 1.00 38.50 115 LEU A O 1
ATOM 894 N N . GLY A 1 116 ? 9.558 12.541 -1.947 1.00 36.50 116 GLY A N 1
ATOM 895 C CA . GLY A 1 116 ? 9.317 13.894 -2.428 1.00 36.50 116 GLY A CA 1
ATOM 896 C C . GLY A 1 116 ? 9.434 14.082 -3.938 1.00 36.50 116 GLY A C 1
ATOM 897 O O . GLY A 1 116 ? 10.361 13.591 -4.577 1.00 36.50 116 GLY A O 1
ATOM 898 N N . ASP A 1 117 ? 8.567 14.942 -4.470 1.00 37.50 117 ASP A N 1
ATOM 899 C CA . ASP A 1 117 ? 8.966 15.812 -5.572 1.00 37.50 117 ASP A CA 1
ATOM 900 C C . ASP A 1 117 ? 9.988 16.816 -4.988 1.00 37.50 117 ASP A C 1
ATOM 902 O O . ASP A 1 117 ? 9.661 17.936 -4.599 1.00 37.50 117 ASP A O 1
ATOM 906 N N . VAL A 1 118 ? 11.245 16.377 -4.840 1.00 38.94 118 VAL A N 1
ATOM 907 C CA . VAL A 1 118 ? 12.381 17.300 -4.803 1.00 38.94 118 VAL A CA 1
ATOM 908 C C . VAL A 1 118 ? 12.592 17.750 -6.247 1.00 38.94 118 VAL A C 1
ATOM 910 O O . VAL A 1 118 ? 13.126 16.997 -7.058 1.00 38.94 118 VAL A O 1
ATOM 913 N N . ASN A 1 119 ? 12.191 18.996 -6.496 1.00 29.27 119 ASN A N 1
ATOM 914 C CA . ASN A 1 119 ? 12.464 19.837 -7.665 1.00 29.27 119 ASN A CA 1
ATOM 915 C C . ASN A 1 119 ? 11.594 19.606 -8.917 1.00 29.27 119 ASN A C 1
ATOM 917 O O . ASN A 1 119 ? 11.823 18.681 -9.697 1.00 29.27 119 ASN A O 1
ATOM 921 N N . ASP A 1 120 ? 10.681 20.556 -9.153 1.00 42.47 120 ASP A N 1
ATOM 922 C CA . ASP A 1 120 ? 10.826 21.407 -10.349 1.00 42.47 120 ASP A CA 1
ATOM 923 C C . ASP A 1 120 ? 12.069 22.307 -10.193 1.00 42.47 120 ASP A C 1
ATOM 925 O O . ASP A 1 120 ? 12.315 22.776 -9.054 1.00 42.47 120 ASP A O 1
#

Secondary structure (DSSP, 8-state):
---S----PPPGGGSGGGSPPPPPEEEEEEE-SHHHHHTTHHHHHHHHHHHHHTT----TT-SS---EEEEEEESSSEEEEE-SSSS-EEEEE-TTS-HHHH-TTS-HHHHHHTS-----

InterPro domains:
  IPR006896 Sec23/Sec24, trunk domain [PF04811] (21-93)
  IPR036465 von Willebrand factor A-like domain superfamily [G3DSA:3.40.50.410] (24-115)
  IPR036465 von Willebrand factor A-like domain superfamily [SSF53300] (21-104)
  IPR050550 SEC23/SEC24 family, SEC24 subfamily [PTHR13803] (4-94)

Foldseek 3Di:
DDDPDDDDDDQLVPDDVSDPDQAAEDEDEAEPEPVCVVVCVNVVCVVCVVVVLVPDDDDVPDPDHSYFAWYWYDDQWIWGWQPLDPDIDIDTGHPVADPCRSCVPDPVCCSRRRHDPPDD

Nearest PDB structures (foldseek):
  5kyw-assembly1_B  TM=9.512E-01  e=8.344E-09  Homo sapiens
  3eh2-assembly2_B  TM=9.569E-01  e=3.100E-07  Homo sapiens
  3eh2-assembly1_A  TM=8.117E-01  e=3.106E-08  Homo sapiens
  3eh2-assembly3_C  TM=8.271E-01  e=3.783E-08  Homo sapiens
  8r6y-assembly1_A  TM=3.615E-01  e=9.333E+00  SFTS virus AH12

Sequence (120 aa):
MFLGAYEFIATKQYCKNGLPPKEPAFIFMVDVSYNAIQSGMLRVVCANLERILQRLPKEQGASESVIHVGLATFDQVVHFFDLSAAQPSMMVVGMYLSPSLACPELNYVGFLYGLGDVND

Mean predicted aligned error: 9.36 Å

pLDDT: mean 78.47, std 19.11, range [29.27, 97.19]